Protein AF-A0A7W1SFU9-F1 (afdb_monomer)

Secondary structure (DSSP, 8-state):
---TT--HHHHHHHHHHHHHHHHHHHHHHHHHHHH--GGGHHHHHHHHHHHHHHHHHHHHHHHHHHHHH--TTSTTTIIIIIHHHHHHHH-TTHHHHS-HHHHHHHHHHHHHHHHHHHTT---SSHHHHHHHHHHHHHHHHHHHHHHHHHHHT-SS--GGGGGGGTT-

Nearest PDB structures (foldseek):
  8auw-assembly1_D  TM=2.111E-01  e=8.918E+00  Homo sapiens

pLDDT: mean 87.26, std 13.64, range [35.47, 98.5]

Mean predicted aligned error: 6.25 Å

Sequence (168 aa):
MRSSSYSPVHRVVEISAVAAVAVLSLFLLVRLCLAMQSSHLWLVGVAAVTGYVAADLISGLVHWICDTWGSPRTPVIGRSFIAPFREHHHDPESITRHDFIETNGNTAVAIGPVLVLACFIPPDAGAGVFGLAFVLFASLGVLATNQIHKWAHMDRRPRLVHCWSACG

Radius of gyration: 17.47 Å; Cα contacts (8 Å, |Δi|>4): 159; chains: 1; bounding box: 44×28×49 Å

Structure (mmCIF, N/CA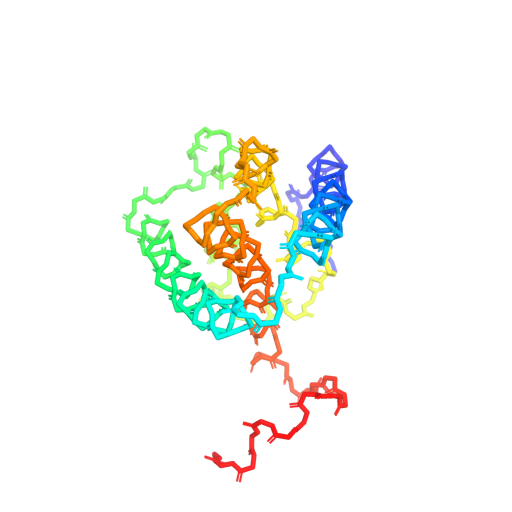/C/O backbone):
data_AF-A0A7W1SFU9-F1
#
_entry.id   AF-A0A7W1SFU9-F1
#
loop_
_atom_site.group_PDB
_atom_site.id
_atom_site.type_symbol
_atom_site.label_atom_id
_atom_site.label_alt_id
_atom_site.label_comp_id
_atom_site.label_asym_id
_atom_site.label_entity_id
_atom_site.label_seq_id
_atom_site.pdbx_PDB_ins_code
_atom_site.Cartn_x
_atom_site.Cartn_y
_atom_site.Cartn_z
_atom_site.occupancy
_atom_site.B_iso_or_equiv
_atom_site.auth_seq_id
_atom_site.auth_comp_id
_atom_site.auth_asym_id
_atom_site.auth_atom_id
_atom_site.pdbx_PDB_model_num
ATOM 1 N N . MET A 1 1 ? -17.199 11.058 16.590 1.00 37.12 1 MET A N 1
ATOM 2 C CA . MET A 1 1 ? -16.763 10.730 17.965 1.00 37.12 1 MET A CA 1
ATOM 3 C C . MET A 1 1 ? -15.487 9.919 17.840 1.00 37.12 1 MET A C 1
ATOM 5 O O . MET A 1 1 ? -15.536 8.906 17.163 1.00 37.12 1 MET A O 1
ATOM 9 N N . ARG A 1 2 ? -14.355 10.379 18.388 1.00 44.19 2 ARG A N 1
ATOM 10 C CA . ARG A 1 2 ? -13.133 9.557 18.445 1.00 44.19 2 ARG A CA 1
ATOM 11 C C . ARG A 1 2 ? -13.363 8.467 19.491 1.00 44.19 2 ARG A C 1
ATOM 13 O O . ARG A 1 2 ? -13.798 8.807 20.593 1.00 44.19 2 ARG A O 1
ATOM 20 N N . SER A 1 3 ? -13.134 7.198 19.154 1.00 48.50 3 SER A N 1
ATOM 21 C CA . SER A 1 3 ? -13.227 6.115 20.136 1.00 48.50 3 SER A CA 1
ATOM 22 C C . SER A 1 3 ? -12.228 6.385 21.269 1.00 48.50 3 SER A C 1
ATOM 24 O O . SER A 1 3 ? -11.155 6.958 21.058 1.00 48.50 3 SER A O 1
ATOM 26 N N . SER A 1 4 ? -12.578 6.019 22.501 1.00 50.38 4 SER A N 1
ATOM 27 C CA . SER A 1 4 ? -11.811 6.347 23.716 1.00 50.38 4 SER A CA 1
ATOM 28 C C . SER A 1 4 ? -10.392 5.748 23.767 1.00 50.38 4 SER A C 1
ATOM 30 O O . SER A 1 4 ? -9.663 5.991 24.725 1.00 50.38 4 SER A O 1
ATOM 32 N N . SER A 1 5 ? -9.980 4.996 22.738 1.00 54.41 5 SER A N 1
ATOM 33 C CA . SER A 1 5 ? -8.673 4.337 22.616 1.00 54.41 5 SER A CA 1
ATOM 34 C C . SER A 1 5 ? -7.711 4.996 21.613 1.00 54.41 5 SER A C 1
ATOM 36 O O . SER A 1 5 ? -6.579 4.528 21.472 1.00 54.41 5 SER A O 1
ATOM 38 N N . TYR A 1 6 ? -8.102 6.081 20.931 1.00 67.44 6 TYR A N 1
ATOM 39 C CA . TYR A 1 6 ? -7.264 6.705 19.897 1.00 67.44 6 TYR A CA 1
ATOM 40 C C . TYR A 1 6 ? -6.197 7.643 20.487 1.00 67.44 6 TYR A C 1
ATOM 42 O O . TYR A 1 6 ? -6.444 8.824 20.748 1.00 67.44 6 TYR A O 1
ATOM 50 N N . SER A 1 7 ? -4.990 7.120 20.726 1.00 81.25 7 SER A N 1
ATOM 51 C CA . SER A 1 7 ? -3.902 7.922 21.305 1.00 81.25 7 SER A CA 1
ATOM 52 C C . SER A 1 7 ? -3.331 8.943 20.300 1.00 81.25 7 SER A C 1
ATOM 54 O O . SER A 1 7 ? -3.178 8.620 19.118 1.00 81.25 7 SER A O 1
ATOM 56 N N . PRO A 1 8 ? -2.925 10.151 20.744 1.00 85.44 8 PRO A N 1
ATOM 57 C CA . PRO A 1 8 ? -2.258 11.125 19.875 1.00 85.44 8 PRO A CA 1
ATOM 58 C C . PRO A 1 8 ? -0.988 10.578 19.209 1.00 85.44 8 PRO A C 1
ATOM 60 O O . PRO A 1 8 ? -0.699 10.912 18.065 1.00 85.44 8 PRO A O 1
ATOM 63 N N . VAL A 1 9 ? -0.252 9.707 19.907 1.00 87.56 9 VAL A N 1
ATOM 64 C CA . VAL A 1 9 ? 0.971 9.074 19.390 1.00 87.56 9 VAL A CA 1
ATOM 65 C C . VAL A 1 9 ? 0.655 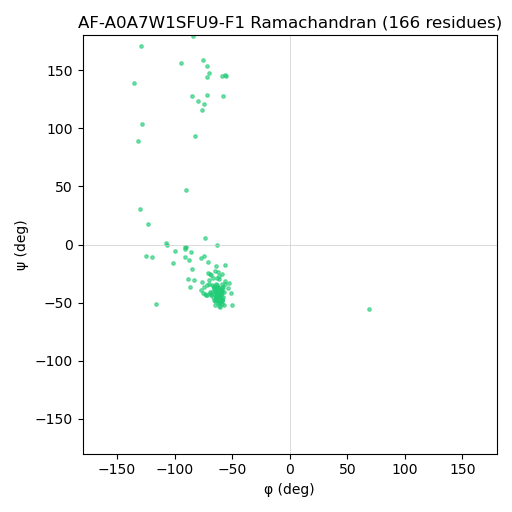8.151 18.218 1.00 87.56 9 VAL A C 1
ATOM 67 O O . VAL A 1 9 ? 1.289 8.258 17.173 1.00 87.56 9 VAL A O 1
ATOM 70 N N . HIS A 1 10 ? -0.351 7.284 18.361 1.00 87.00 10 HIS A N 1
ATOM 71 C CA . HIS A 1 10 ? -0.784 6.392 17.280 1.00 87.00 10 HIS A CA 1
ATOM 72 C C . HIS A 1 10 ? -1.226 7.194 16.053 1.00 87.00 10 HIS A C 1
ATOM 74 O O . HIS A 1 10 ? -0.774 6.907 14.948 1.00 87.00 10 HIS A O 1
ATOM 80 N N . ARG A 1 11 ? -1.946 8.304 16.257 1.00 90.56 11 ARG A N 1
ATOM 81 C CA . ARG A 1 11 ? -2.313 9.204 15.160 1.00 90.56 11 ARG A CA 1
ATOM 82 C C . ARG A 1 11 ? -1.102 9.786 14.422 1.00 90.56 11 ARG A C 1
ATOM 84 O O . ARG A 1 11 ? -1.113 9.868 13.196 1.00 90.56 11 ARG A O 1
ATOM 91 N N . VAL A 1 12 ? -0.066 10.216 15.143 1.00 94.00 12 VAL A N 1
ATOM 92 C CA . VAL A 1 12 ? 1.168 10.739 14.527 1.00 94.00 12 VAL A CA 1
ATOM 93 C C . VAL A 1 12 ? 1.890 9.650 13.730 1.00 94.00 12 VAL A C 1
ATOM 95 O O . VAL A 1 12 ? 2.378 9.929 12.633 1.00 94.00 12 VAL A O 1
ATOM 98 N N . VAL A 1 13 ? 1.925 8.416 14.243 1.00 94.00 13 VAL A N 1
ATOM 99 C CA . VAL A 1 13 ? 2.502 7.262 13.538 1.00 94.00 13 VAL A CA 1
ATOM 100 C C . VAL A 1 13 ? 1.770 7.011 12.222 1.00 94.00 13 VAL A C 1
ATOM 102 O O . VAL A 1 13 ? 2.415 6.893 11.186 1.00 94.00 13 VAL A O 1
ATOM 105 N N . GLU A 1 14 ? 0.440 7.005 12.231 1.00 94.44 14 GLU A N 1
ATOM 106 C CA . GLU A 1 14 ? -0.361 6.790 11.024 1.00 94.44 14 GLU A CA 1
ATOM 107 C C . GLU A 1 14 ? -0.181 7.895 9.986 1.00 94.44 14 GLU A C 1
ATOM 109 O O . GLU A 1 14 ? -0.003 7.601 8.806 1.00 94.44 14 GLU A O 1
ATOM 114 N N . ILE A 1 15 ? -0.183 9.166 10.409 1.00 96.44 15 ILE A N 1
ATOM 115 C CA . ILE A 1 15 ? 0.065 10.298 9.504 1.00 96.44 15 ILE A CA 1
ATOM 116 C C . ILE A 1 15 ? 1.446 10.157 8.862 1.00 96.44 15 ILE A C 1
ATOM 118 O O . ILE A 1 15 ? 1.582 10.295 7.646 1.00 96.44 15 ILE A O 1
ATOM 122 N N . SER A 1 16 ? 2.460 9.848 9.673 1.00 97.38 16 SER A N 1
ATOM 123 C CA . SER A 1 16 ? 3.836 9.676 9.201 1.00 97.38 16 SER A CA 1
ATOM 124 C C . SER A 1 16 ? 3.953 8.500 8.233 1.00 97.38 16 SER A C 1
ATOM 126 O O . SER A 1 16 ? 4.609 8.623 7.201 1.00 97.38 16 SER A O 1
ATOM 128 N N . ALA A 1 17 ? 3.281 7.383 8.521 1.00 97.19 17 ALA A N 1
ATOM 129 C CA . ALA A 1 17 ? 3.269 6.203 7.665 1.00 97.19 17 ALA A CA 1
ATOM 130 C C . ALA A 1 17 ? 2.565 6.469 6.331 1.00 97.19 17 ALA A C 1
ATOM 132 O O . ALA A 1 17 ? 3.110 6.136 5.283 1.00 97.19 17 ALA A O 1
ATOM 133 N N . VAL A 1 18 ? 1.398 7.121 6.342 1.00 97.88 18 VAL A N 1
ATOM 134 C CA . VAL A 1 18 ? 0.679 7.505 5.116 1.00 97.88 18 VAL A CA 1
ATOM 135 C C . VAL A 1 18 ? 1.529 8.443 4.259 1.00 97.88 18 VAL A C 1
ATOM 137 O O . VAL A 1 18 ? 1.650 8.226 3.054 1.00 97.88 18 VAL A O 1
ATOM 140 N N . ALA A 1 19 ? 2.158 9.452 4.867 1.00 98.12 19 ALA A N 1
ATOM 141 C CA . ALA A 1 19 ? 3.045 10.366 4.154 1.00 98.12 19 ALA A CA 1
ATOM 142 C C . ALA A 1 19 ? 4.259 9.633 3.559 1.00 98.12 19 ALA A C 1
ATOM 144 O O . ALA A 1 19 ? 4.564 9.806 2.380 1.00 98.12 19 ALA A O 1
ATOM 145 N N . ALA A 1 20 ? 4.916 8.771 4.341 1.00 98.06 20 ALA A N 1
ATOM 146 C CA . ALA A 1 20 ? 6.055 7.982 3.881 1.00 98.06 20 ALA A CA 1
ATOM 147 C C . ALA A 1 20 ? 5.672 7.047 2.727 1.00 98.06 20 ALA A C 1
ATOM 149 O O . ALA A 1 20 ? 6.365 7.010 1.716 1.00 98.06 20 ALA A O 1
ATOM 150 N N . VAL A 1 21 ? 4.545 6.341 2.834 1.00 98.25 21 VAL A N 1
ATOM 151 C CA . VAL A 1 21 ? 4.026 5.465 1.777 1.00 98.25 21 VAL A CA 1
ATOM 152 C C . VAL A 1 21 ? 3.702 6.248 0.508 1.00 98.25 21 VAL A C 1
ATOM 154 O O . VAL A 1 21 ? 4.021 5.773 -0.580 1.00 98.25 21 VAL A O 1
ATOM 157 N N . ALA A 1 22 ? 3.121 7.445 0.615 1.00 98.12 22 ALA A N 1
ATOM 158 C CA . ALA A 1 22 ? 2.851 8.291 -0.546 1.00 98.12 22 ALA A CA 1
ATOM 159 C C . ALA A 1 22 ? 4.150 8.716 -1.253 1.00 98.12 22 ALA A C 1
ATOM 161 O O . ALA A 1 22 ? 4.257 8.587 -2.473 1.00 98.12 22 ALA A O 1
ATOM 162 N N . VAL A 1 23 ? 5.159 9.154 -0.490 1.00 98.50 23 VAL A N 1
ATOM 163 C CA . VAL A 1 23 ? 6.474 9.531 -1.035 1.00 98.50 23 VAL A CA 1
ATOM 164 C C . VAL A 1 23 ? 7.182 8.329 -1.659 1.00 98.50 23 VAL A C 1
ATOM 166 O O . VAL A 1 23 ? 7.670 8.430 -2.782 1.00 98.50 23 VAL A O 1
ATOM 169 N N . LEU A 1 24 ? 7.210 7.185 -0.972 1.00 98.50 24 LEU A N 1
ATOM 170 C CA . LEU A 1 24 ? 7.824 5.958 -1.480 1.00 98.50 24 LEU A CA 1
ATOM 171 C C . LEU A 1 24 ? 7.122 5.477 -2.750 1.00 98.50 24 LEU A C 1
ATOM 173 O O . LEU A 1 24 ? 7.789 5.197 -3.738 1.00 98.50 24 LEU A O 1
ATOM 177 N N . SER A 1 25 ? 5.789 5.447 -2.770 1.00 98.31 25 SER A N 1
ATOM 178 C CA . SER A 1 25 ? 5.024 5.036 -3.954 1.00 98.31 25 SER A CA 1
ATOM 179 C C . SER A 1 25 ? 5.312 5.943 -5.149 1.00 98.31 25 SER A C 1
ATOM 181 O O . SER A 1 25 ? 5.529 5.446 -6.252 1.00 98.31 25 SER A O 1
ATOM 183 N N . LEU A 1 26 ? 5.386 7.263 -4.935 1.00 98.50 26 LEU A N 1
ATOM 184 C CA . LEU A 1 26 ? 5.761 8.212 -5.982 1.00 98.50 26 LEU A CA 1
ATOM 185 C C . LEU A 1 26 ? 7.198 7.983 -6.464 1.00 98.50 26 LEU A C 1
ATOM 187 O O . LEU A 1 26 ? 7.448 7.960 -7.666 1.00 98.50 26 LEU A O 1
ATOM 191 N N . PHE A 1 27 ? 8.140 7.778 -5.545 1.00 98.38 27 PHE A N 1
ATOM 192 C CA . PHE A 1 27 ? 9.531 7.488 -5.882 1.00 98.38 27 PHE A CA 1
ATOM 193 C C . PHE A 1 27 ? 9.666 6.207 -6.718 1.00 98.38 27 PHE A C 1
ATOM 195 O O . PHE A 1 27 ? 10.331 6.216 -7.756 1.00 98.38 27 PHE A O 1
ATOM 202 N N . LEU A 1 28 ? 9.006 5.118 -6.315 1.00 98.19 28 LEU A N 1
ATOM 203 C CA . LEU A 1 28 ? 9.016 3.858 -7.061 1.00 98.19 28 LEU A CA 1
ATOM 204 C C . LEU A 1 28 ? 8.315 3.993 -8.415 1.00 98.19 28 LEU A C 1
ATOM 206 O O . LEU A 1 28 ? 8.807 3.440 -9.394 1.00 98.19 28 LEU A O 1
ATOM 210 N N . LEU A 1 29 ? 7.227 4.766 -8.499 1.00 97.75 29 LEU A N 1
ATOM 211 C CA . LEU A 1 29 ? 6.559 5.068 -9.765 1.00 97.75 29 LEU A CA 1
ATOM 212 C C . LEU A 1 29 ? 7.490 5.821 -10.7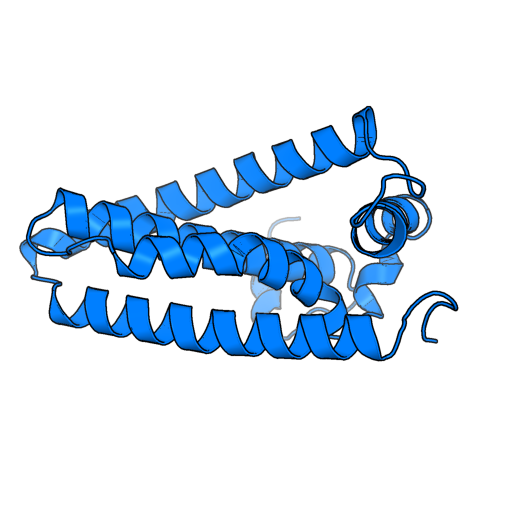20 1.00 97.75 29 LEU A C 1
ATOM 214 O O . LEU A 1 29 ? 7.607 5.440 -11.880 1.00 97.75 29 LEU A O 1
ATOM 218 N N . VAL A 1 30 ? 8.193 6.851 -10.240 1.00 97.81 30 VAL A N 1
ATOM 219 C CA . VAL A 1 30 ? 9.179 7.583 -11.049 1.00 97.81 30 VAL A CA 1
ATOM 220 C C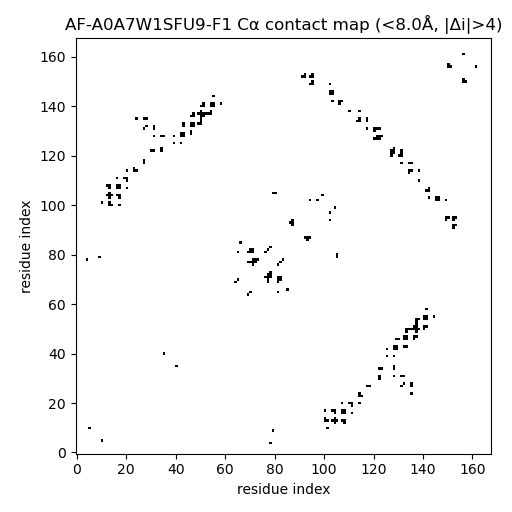 . VAL A 1 30 ? 10.283 6.639 -11.524 1.00 97.81 30 VAL A C 1
ATOM 222 O O . VAL A 1 30 ? 10.596 6.626 -12.712 1.00 97.81 30 VAL A O 1
ATOM 225 N N . ARG A 1 31 ? 10.835 5.798 -10.640 1.00 96.50 31 ARG A N 1
ATOM 226 C CA . ARG A 1 31 ? 11.844 4.797 -11.025 1.00 96.50 31 ARG A CA 1
ATOM 227 C C . ARG A 1 31 ? 11.328 3.816 -12.071 1.00 96.50 31 ARG A C 1
ATOM 229 O O . ARG A 1 31 ? 12.051 3.517 -13.016 1.00 96.50 31 ARG A O 1
ATOM 236 N N . LEU A 1 32 ? 10.094 3.341 -11.914 1.00 96.31 32 LEU A N 1
ATOM 237 C CA . LEU A 1 32 ? 9.449 2.451 -12.868 1.00 96.31 32 LEU A CA 1
ATOM 238 C C . LEU A 1 32 ? 9.304 3.137 -14.230 1.00 96.31 32 LEU A C 1
ATOM 240 O O . LEU A 1 32 ? 9.732 2.572 -15.228 1.00 96.31 32 LEU A O 1
ATOM 244 N N . CYS A 1 33 ? 8.787 4.368 -14.270 1.00 95.12 33 CYS A N 1
ATOM 245 C CA . CYS A 1 33 ? 8.632 5.145 -15.502 1.00 95.12 33 CYS A CA 1
ATOM 246 C C . CYS A 1 33 ? 9.968 5.408 -16.208 1.00 95.12 33 CYS A C 1
ATOM 248 O O . CYS A 1 33 ? 10.033 5.311 -17.429 1.00 95.12 33 CYS A O 1
ATOM 250 N N . LEU A 1 34 ? 11.032 5.713 -15.458 1.00 94.31 34 LEU A N 1
ATOM 251 C CA . LEU A 1 34 ? 12.367 5.952 -16.020 1.00 94.31 34 LEU A CA 1
ATOM 252 C C . LEU A 1 34 ? 13.019 4.677 -16.575 1.00 94.31 34 LEU A C 1
ATOM 254 O O . LEU A 1 34 ? 13.798 4.752 -17.520 1.00 94.31 34 LEU A O 1
ATOM 258 N N . ALA A 1 35 ? 12.710 3.515 -16.000 1.00 90.69 35 ALA A N 1
ATOM 259 C CA . ALA A 1 35 ? 13.212 2.221 -16.458 1.00 90.69 35 ALA A CA 1
ATOM 260 C C . ALA A 1 35 ? 12.337 1.570 -17.548 1.00 90.69 35 ALA A C 1
ATOM 262 O O . ALA A 1 35 ? 12.732 0.584 -18.179 1.00 90.69 35 ALA A O 1
ATOM 263 N N . MET A 1 36 ? 11.123 2.082 -17.757 1.00 86.38 36 MET A N 1
ATOM 264 C CA . MET A 1 36 ? 10.135 1.473 -18.635 1.00 86.38 36 MET A CA 1
ATOM 265 C C . MET A 1 36 ? 10.471 1.725 -20.104 1.00 86.38 36 MET A C 1
ATOM 267 O O . MET A 1 36 ? 10.413 2.843 -20.606 1.00 86.38 36 MET A O 1
ATOM 271 N N . GLN A 1 37 ? 10.756 0.640 -20.815 1.00 88.25 37 GLN A N 1
ATOM 272 C CA . GLN A 1 37 ? 10.828 0.612 -22.271 1.00 88.25 37 GLN A CA 1
ATOM 273 C C . GLN A 1 37 ? 9.474 0.162 -22.831 1.00 88.25 37 GLN A C 1
ATOM 275 O O . GLN A 1 37 ? 8.728 -0.552 -22.157 1.00 88.25 37 GLN A O 1
ATOM 280 N N . SER A 1 38 ? 9.159 0.511 -24.082 1.00 84.56 38 SER A N 1
ATOM 281 C CA . SER A 1 38 ? 7.892 0.111 -24.721 1.00 84.56 38 SER A CA 1
ATOM 282 C C . SER A 1 38 ? 7.677 -1.410 -24.722 1.00 84.56 38 SER A C 1
ATOM 284 O O . SER A 1 38 ? 6.548 -1.878 -24.590 1.00 84.56 38 SER A O 1
ATOM 286 N N . SER A 1 39 ? 8.761 -2.189 -24.793 1.00 86.25 39 SER A N 1
ATOM 287 C CA . SER A 1 39 ? 8.762 -3.656 -24.699 1.00 86.25 39 SER A CA 1
ATOM 288 C C . SER A 1 39 ? 8.298 -4.199 -23.341 1.00 86.25 39 SER A C 1
ATOM 290 O O . SER A 1 39 ? 7.922 -5.366 -23.257 1.00 86.25 39 SER A O 1
ATOM 292 N N . HIS A 1 40 ? 8.298 -3.382 -22.283 1.00 90.38 40 HIS A N 1
ATOM 293 C CA . HIS A 1 40 ? 7.925 -3.775 -20.922 1.00 90.38 40 HIS A CA 1
ATOM 294 C C . HIS A 1 40 ? 6.493 -3.375 -20.534 1.00 90.38 40 HIS A C 1
ATOM 296 O O . HIS A 1 40 ? 6.032 -3.762 -19.463 1.00 90.38 40 HIS A O 1
ATOM 302 N N . LEU A 1 41 ? 5.758 -2.637 -21.374 1.00 92.62 41 LEU A N 1
ATOM 303 C CA . LEU A 1 41 ? 4.409 -2.152 -21.033 1.00 92.62 41 LEU A CA 1
ATOM 304 C C . LEU A 1 41 ? 3.445 -3.284 -20.657 1.00 92.62 41 LEU A C 1
ATOM 306 O O . LEU A 1 41 ? 2.694 -3.173 -19.689 1.00 92.62 41 LEU A O 1
ATOM 310 N N . TRP A 1 42 ? 3.498 -4.397 -21.388 1.00 95.00 42 TRP A N 1
ATOM 311 C CA . TRP A 1 42 ? 2.669 -5.562 -21.090 1.00 95.00 42 TRP A CA 1
ATOM 312 C C . TRP A 1 42 ? 3.044 -6.203 -19.743 1.00 95.00 42 TRP A C 1
ATOM 314 O O . TRP A 1 42 ? 2.148 -6.613 -19.011 1.00 95.00 42 TRP A O 1
ATOM 324 N N . LEU A 1 43 ? 4.334 -6.225 -19.371 1.00 95.50 43 LEU A N 1
ATOM 325 C CA . LEU A 1 43 ? 4.788 -6.719 -18.063 1.00 95.50 43 LEU A CA 1
ATOM 326 C C . LEU A 1 43 ? 4.232 -5.862 -16.932 1.00 95.50 43 LEU A C 1
ATOM 328 O O . LEU A 1 43 ? 3.768 -6.408 -15.938 1.00 95.50 43 LEU A O 1
ATOM 332 N N . VAL A 1 44 ? 4.246 -4.537 -17.090 1.00 96.12 44 VAL A N 1
ATOM 333 C CA . VAL A 1 44 ? 3.675 -3.606 -16.107 1.00 96.12 44 VAL A CA 1
ATOM 334 C C . VAL A 1 44 ? 2.166 -3.824 -15.973 1.00 96.12 44 VAL A C 1
ATOM 336 O O . VAL A 1 44 ? 1.657 -3.861 -14.856 1.00 96.12 44 VAL A O 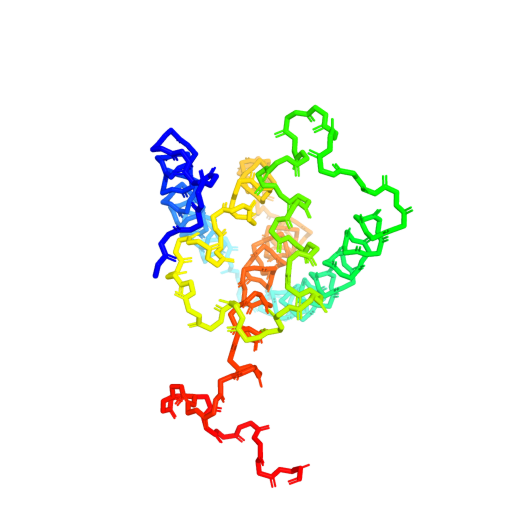1
ATOM 339 N N . GLY A 1 45 ? 1.457 -4.039 -17.086 1.00 96.69 45 GLY A N 1
ATOM 340 C CA . GLY A 1 45 ? 0.030 -4.372 -17.071 1.00 96.69 45 GLY A CA 1
ATOM 341 C C . GLY A 1 45 ? -0.269 -5.685 -16.337 1.00 96.69 45 GLY A C 1
ATOM 342 O O . GLY A 1 45 ? -1.138 -5.722 -15.467 1.00 96.69 45 GLY A O 1
ATOM 343 N N . VAL A 1 46 ? 0.488 -6.749 -16.625 1.00 97.88 46 VAL A N 1
ATOM 344 C CA . VAL A 1 46 ? 0.361 -8.039 -15.922 1.00 97.88 46 VAL A CA 1
ATOM 345 C C . VAL A 1 46 ? 0.707 -7.888 -14.440 1.00 97.88 46 VAL A C 1
ATOM 347 O O . VAL A 1 46 ? -0.023 -8.404 -13.595 1.00 97.88 46 VAL A O 1
ATOM 350 N N . ALA A 1 47 ? 1.770 -7.156 -14.106 1.00 97.81 47 ALA A N 1
ATOM 351 C CA . ALA A 1 47 ? 2.168 -6.866 -12.730 1.00 97.81 47 ALA A CA 1
ATOM 352 C C . ALA A 1 47 ? 1.091 -6.083 -11.965 1.00 97.81 47 ALA A C 1
ATOM 354 O O . ALA A 1 47 ? 0.855 -6.366 -10.796 1.00 97.81 47 ALA A O 1
ATOM 355 N N . ALA A 1 48 ? 0.402 -5.143 -12.617 1.00 97.38 48 ALA A N 1
ATOM 356 C CA . ALA A 1 48 ? -0.691 -4.395 -12.006 1.00 97.38 48 ALA A CA 1
ATOM 357 C C . ALA A 1 48 ? -1.884 -5.297 -11.662 1.00 97.38 48 ALA A C 1
ATOM 359 O O . ALA A 1 48 ? -2.375 -5.268 -10.534 1.00 97.38 48 ALA A O 1
ATOM 360 N N . VAL A 1 49 ? -2.318 -6.136 -12.610 1.00 97.62 49 VAL A N 1
ATOM 361 C CA . VAL A 1 49 ? -3.437 -7.070 -12.402 1.00 97.62 49 VAL A CA 1
ATOM 362 C C . VAL A 1 49 ? -3.086 -8.113 -11.344 1.00 97.62 49 VAL A C 1
ATOM 364 O O . VAL A 1 49 ? -3.824 -8.293 -10.380 1.00 97.62 49 VAL A O 1
ATOM 367 N N . THR A 1 50 ? -1.943 -8.782 -11.494 1.00 97.88 50 THR A N 1
ATOM 368 C CA . THR A 1 50 ? -1.501 -9.809 -10.539 1.00 97.88 50 THR A CA 1
ATOM 369 C C . THR A 1 50 ? -1.191 -9.222 -9.167 1.00 97.88 50 THR A C 1
ATOM 371 O O . THR A 1 50 ? -1.510 -9.852 -8.165 1.00 97.88 50 THR A O 1
ATOM 374 N N . GLY A 1 51 ? -0.642 -8.008 -9.102 1.00 97.50 51 GLY A N 1
ATOM 375 C CA . GLY A 1 51 ? -0.417 -7.280 -7.857 1.00 97.50 51 GLY A CA 1
ATOM 376 C C . GLY A 1 51 ? -1.724 -6.959 -7.139 1.00 97.50 51 GLY A C 1
ATOM 377 O O . GLY A 1 51 ? -1.822 -7.185 -5.937 1.00 97.50 51 GLY A O 1
ATOM 378 N N . TYR A 1 52 ? -2.756 -6.516 -7.862 1.00 94.31 52 TYR A N 1
ATOM 379 C CA . TYR A 1 52 ? -4.083 -6.292 -7.283 1.00 94.31 52 TYR A CA 1
ATOM 380 C C . TYR A 1 52 ? -4.731 -7.591 -6.780 1.00 94.31 52 TYR A C 1
ATOM 382 O O . TYR A 1 52 ? -5.236 -7.628 -5.661 1.00 94.31 52 TYR A O 1
ATOM 390 N N . VAL A 1 53 ? -4.667 -8.678 -7.557 1.00 95.69 53 VAL A N 1
ATOM 391 C CA . VAL A 1 53 ? -5.166 -9.996 -7.119 1.00 95.69 53 VAL A CA 1
ATOM 392 C C . VAL A 1 53 ? -4.414 -10.481 -5.876 1.00 95.69 53 VAL A C 1
ATOM 394 O O . VAL A 1 53 ? -5.026 -10.973 -4.933 1.00 95.69 53 VAL A O 1
ATOM 397 N N . ALA A 1 54 ? -3.091 -10.312 -5.838 1.00 95.31 54 ALA A N 1
ATOM 398 C CA . ALA A 1 54 ? -2.292 -10.643 -4.665 1.00 95.31 54 ALA A CA 1
ATOM 399 C C . ALA A 1 54 ? -2.665 -9.775 -3.456 1.00 95.31 54 ALA A C 1
ATOM 401 O O . ALA A 1 54 ? -2.734 -10.296 -2.347 1.00 95.31 54 ALA A O 1
ATOM 402 N N . ALA A 1 55 ? -2.932 -8.481 -3.656 1.00 94.06 55 ALA A N 1
ATOM 403 C CA . ALA A 1 55 ? -3.393 -7.586 -2.601 1.00 94.06 55 ALA A CA 1
ATOM 404 C C . ALA A 1 55 ? -4.703 -8.078 -1.978 1.00 94.06 55 ALA A C 1
ATOM 406 O O . ALA A 1 55 ? -4.778 -8.183 -0.759 1.00 94.06 55 ALA A O 1
ATOM 407 N N . ASP A 1 56 ? -5.691 -8.440 -2.798 1.00 90.88 56 ASP A N 1
ATOM 408 C CA . ASP A 1 56 ? -6.972 -8.978 -2.331 1.00 90.88 56 ASP A CA 1
ATOM 409 C C . ASP A 1 56 ? -6.790 -10.279 -1.530 1.00 90.88 56 ASP A C 1
ATOM 411 O O . ASP A 1 56 ? -7.233 -10.381 -0.384 1.00 90.88 56 ASP A O 1
ATOM 415 N N . LEU A 1 57 ? -6.027 -11.234 -2.075 1.00 93.19 57 LEU A N 1
ATOM 416 C CA . LEU A 1 57 ? -5.736 -12.507 -1.409 1.00 93.19 57 LEU A CA 1
ATOM 417 C C . LEU A 1 57 ? -4.983 -12.322 -0.083 1.00 93.19 57 LEU A C 1
ATOM 419 O O . LEU A 1 57 ? -5.330 -12.950 0.917 1.00 93.19 57 LEU A O 1
ATOM 423 N N . ILE A 1 58 ? -3.953 -11.471 -0.057 1.00 91.06 58 ILE A N 1
ATOM 424 C CA . ILE A 1 58 ? -3.152 -11.207 1.146 1.00 91.06 58 ILE A CA 1
ATOM 425 C C . ILE A 1 58 ? -3.993 -10.469 2.189 1.00 91.06 58 ILE A C 1
ATOM 427 O O . ILE A 1 58 ? -3.950 -10.841 3.360 1.00 91.06 58 ILE A O 1
ATOM 431 N N . SER A 1 59 ? -4.781 -9.467 1.790 1.00 88.50 59 SER A N 1
ATOM 432 C CA . SER A 1 59 ? -5.709 -8.775 2.689 1.00 88.50 59 SER A CA 1
ATOM 433 C C . SER A 1 59 ? -6.714 -9.750 3.301 1.00 88.50 59 SER A C 1
ATOM 435 O O . SER A 1 59 ? -6.872 -9.762 4.520 1.00 88.50 59 SER A O 1
ATOM 437 N N . GLY A 1 60 ? -7.324 -10.624 2.494 1.00 89.38 60 GLY A N 1
ATOM 438 C CA . GLY A 1 60 ? -8.237 -11.663 2.974 1.00 89.38 60 GLY A CA 1
ATOM 439 C C . GLY A 1 60 ? -7.568 -12.655 3.930 1.00 89.38 60 GLY A C 1
ATOM 440 O O . GLY A 1 60 ? -8.135 -12.992 4.969 1.00 89.38 60 GLY A O 1
ATOM 441 N N . LEU A 1 61 ? -6.334 -13.075 3.636 1.00 91.12 61 LEU A N 1
ATOM 442 C CA . LEU A 1 61 ? -5.556 -13.949 4.515 1.00 91.12 61 LEU A CA 1
ATOM 443 C C . LEU A 1 61 ? -5.242 -13.274 5.858 1.00 91.12 61 LEU A C 1
ATOM 445 O O . LEU A 1 61 ? -5.410 -13.891 6.908 1.00 91.12 61 LEU A O 1
ATOM 449 N N . VAL A 1 62 ? -4.803 -12.012 5.837 1.00 87.88 62 VAL A N 1
ATOM 450 C CA . VAL A 1 62 ? -4.520 -11.234 7.053 1.00 87.88 62 VAL A CA 1
ATOM 451 C C . VAL A 1 62 ? -5.791 -11.048 7.877 1.00 87.88 62 VAL A C 1
ATOM 453 O O . VAL A 1 62 ? -5.753 -11.263 9.087 1.00 87.88 62 VAL A O 1
ATOM 456 N N . HIS A 1 63 ? -6.917 -10.722 7.239 1.00 86.94 63 HIS A N 1
ATOM 457 C CA . HIS A 1 63 ? -8.219 -10.633 7.901 1.00 86.94 63 HIS A CA 1
ATOM 458 C C . HIS A 1 63 ? -8.583 -11.950 8.589 1.00 86.94 63 HIS A C 1
ATOM 460 O O . HIS A 1 63 ? -8.827 -11.969 9.795 1.00 86.94 63 HIS A O 1
ATOM 466 N N . TRP A 1 64 ? -8.512 -13.068 7.862 1.00 89.88 64 TRP A N 1
ATOM 467 C CA . TRP A 1 64 ? -8.799 -14.387 8.418 1.00 89.88 64 TRP A CA 1
ATOM 468 C C . TRP A 1 64 ? -7.883 -14.747 9.597 1.00 89.88 64 TRP A C 1
ATOM 470 O O . TRP A 1 64 ? -8.355 -15.272 10.610 1.00 89.88 64 TRP A O 1
ATOM 480 N N . ILE A 1 65 ? -6.584 -14.431 9.510 1.00 89.44 65 ILE A N 1
ATOM 481 C CA . ILE A 1 65 ? -5.629 -14.631 10.609 1.00 89.44 65 ILE A CA 1
ATOM 482 C C . ILE A 1 65 ? -6.036 -13.804 11.835 1.00 89.44 65 ILE A C 1
ATOM 484 O O . ILE A 1 65 ? -6.050 -14.319 12.958 1.00 89.44 65 ILE A O 1
ATOM 488 N N . CYS A 1 66 ? -6.362 -12.525 11.636 1.00 86.75 66 CYS A N 1
ATOM 489 C CA . CYS A 1 66 ? -6.778 -11.624 12.705 1.00 86.75 66 CYS A CA 1
ATOM 490 C C . CYS A 1 66 ? -8.085 -12.076 13.372 1.00 86.75 66 CYS A C 1
ATOM 492 O O . CYS A 1 66 ? -8.193 -11.979 14.596 1.00 86.75 66 CYS A O 1
ATOM 494 N N . ASP A 1 67 ? -9.032 -12.627 12.619 1.00 85.69 67 ASP A N 1
ATOM 495 C CA . ASP A 1 67 ? -10.290 -13.135 13.171 1.00 85.69 67 ASP A CA 1
ATOM 496 C C . ASP A 1 67 ? -10.123 -14.443 13.931 1.00 85.69 67 ASP A C 1
ATOM 498 O O . ASP A 1 67 ? -10.671 -14.604 15.028 1.00 85.69 67 ASP A O 1
ATOM 502 N N . THR A 1 68 ? -9.334 -15.359 13.369 1.00 88.69 68 THR A N 1
ATOM 503 C CA . THR A 1 68 ? -9.161 -16.712 13.906 1.00 88.69 68 THR A CA 1
ATOM 504 C C . THR A 1 68 ? -8.264 -16.714 15.140 1.00 88.69 68 THR A C 1
ATOM 506 O O . THR A 1 68 ? -8.562 -17.388 16.127 1.00 88.69 68 THR A O 1
ATOM 509 N N . TRP A 1 69 ? -7.172 -15.943 15.115 1.00 87.06 69 TRP A N 1
ATOM 510 C CA . TRP A 1 69 ? -6.139 -15.983 16.156 1.00 87.06 69 TRP A CA 1
ATOM 511 C C . TRP A 1 69 ? -5.840 -14.632 16.810 1.00 87.06 69 TRP A C 1
ATOM 513 O O . TRP A 1 69 ? -5.136 -14.581 17.821 1.00 87.06 69 TRP A O 1
ATOM 523 N N . GLY A 1 70 ? -6.354 -13.524 16.275 1.00 86.00 70 GLY A N 1
ATOM 524 C CA . GLY A 1 70 ? -6.111 -12.201 16.836 1.00 86.00 70 GLY A CA 1
ATOM 525 C C . GLY A 1 70 ? -6.812 -11.984 18.178 1.00 86.00 70 GLY A C 1
ATOM 526 O O . GLY A 1 70 ? -7.911 -12.473 18.452 1.00 86.00 70 GLY A O 1
ATOM 527 N N . SER A 1 71 ? -6.180 -11.185 19.036 1.00 86.81 71 SER A N 1
ATOM 528 C CA . SER A 1 71 ? -6.742 -10.738 20.307 1.00 86.81 71 SER A CA 1
ATOM 529 C C . SER A 1 71 ? -6.497 -9.240 20.505 1.00 86.81 71 SER A C 1
ATOM 531 O O . SER A 1 71 ? -5.378 -8.775 20.286 1.00 86.81 71 SER A O 1
ATOM 533 N N . PRO A 1 72 ? -7.472 -8.466 21.020 1.00 83.81 72 PRO A N 1
ATOM 534 C CA . PRO A 1 72 ? -7.236 -7.085 21.456 1.00 83.81 72 PRO A CA 1
ATOM 535 C C . PRO A 1 72 ? -6.125 -6.947 22.513 1.00 83.81 72 PRO A C 1
ATOM 537 O O . PRO A 1 72 ? -5.601 -5.857 22.736 1.00 83.81 72 PRO A O 1
ATOM 540 N N . ARG A 1 73 ? -5.760 -8.055 23.176 1.00 85.69 73 ARG A N 1
ATOM 541 C CA . ARG A 1 73 ? -4.671 -8.131 24.160 1.00 85.69 73 ARG A CA 1
ATOM 542 C C . ARG A 1 73 ? -3.316 -8.509 23.556 1.00 85.69 73 ARG A C 1
ATOM 544 O O . ARG A 1 73 ? -2.339 -8.533 24.297 1.00 85.69 73 ARG A O 1
ATOM 551 N N . THR A 1 74 ? -3.237 -8.804 22.255 1.00 85.06 74 THR A N 1
ATOM 552 C CA . THR A 1 74 ? -1.962 -9.100 21.590 1.00 85.06 74 THR A CA 1
ATOM 553 C C . THR A 1 74 ? -1.009 -7.910 21.762 1.00 85.06 74 THR A C 1
ATOM 555 O O . THR A 1 74 ? -1.407 -6.777 21.465 1.00 85.06 74 THR A O 1
ATOM 558 N N . PRO A 1 75 ? 0.231 -8.119 22.244 1.00 81.06 75 PRO A N 1
ATOM 559 C CA . PRO A 1 75 ? 1.195 -7.036 22.398 1.00 81.06 75 PRO A CA 1
ATOM 560 C C . PRO A 1 75 ? 1.410 -6.290 21.080 1.00 81.06 75 PRO A C 1
ATOM 562 O O . PRO A 1 75 ? 1.395 -6.898 20.012 1.00 81.06 75 PRO A O 1
ATOM 565 N N . VAL A 1 76 ? 1.634 -4.977 21.164 1.00 77.56 76 VAL A N 1
ATOM 566 C CA . VAL A 1 76 ? 1.910 -4.072 20.030 1.00 77.56 76 VAL A CA 1
ATOM 567 C C . VAL A 1 76 ? 0.713 -3.843 19.093 1.00 77.56 76 VAL A C 1
ATOM 569 O O . VAL A 1 76 ? 0.304 -2.701 18.914 1.00 77.56 76 VAL A O 1
ATOM 572 N N . ILE A 1 77 ? 0.114 -4.895 18.533 1.00 81.44 77 ILE A N 1
ATOM 573 C CA . ILE A 1 77 ? -0.907 -4.793 17.473 1.00 81.44 77 ILE A CA 1
ATOM 574 C C . ILE A 1 77 ? -2.351 -4.967 17.966 1.00 81.44 77 ILE A C 1
ATOM 576 O O . ILE A 1 77 ? -3.290 -4.602 17.264 1.00 81.44 77 ILE A O 1
ATOM 580 N N . GLY A 1 78 ? -2.563 -5.502 19.172 1.00 81.81 78 GLY A N 1
ATOM 581 C CA . GLY A 1 78 ? -3.895 -5.868 19.661 1.00 81.81 78 GLY A CA 1
ATOM 582 C C . GLY A 1 78 ? -4.849 -4.679 19.764 1.00 81.81 78 GLY A C 1
ATOM 583 O O . GLY A 1 78 ? -5.930 -4.701 19.183 1.00 81.81 78 GLY A O 1
ATOM 584 N N . ARG A 1 79 ? -4.437 -3.611 20.457 1.00 81.69 79 ARG A N 1
ATOM 585 C CA . ARG A 1 79 ? -5.277 -2.412 20.634 1.00 81.69 79 ARG A CA 1
ATOM 586 C C . ARG A 1 79 ? -5.376 -1.552 19.379 1.00 81.69 79 ARG A C 1
ATOM 588 O O . ARG A 1 79 ? -6.426 -0.975 19.141 1.00 81.69 79 ARG A O 1
ATOM 595 N N . SER A 1 80 ? -4.294 -1.448 18.613 1.00 77.38 80 SER A N 1
ATOM 596 C CA . SER A 1 80 ? -4.215 -0.515 17.486 1.00 77.38 80 SER A CA 1
ATOM 597 C C . SER A 1 80 ? -4.723 -1.100 16.174 1.00 77.38 80 SER A C 1
ATOM 599 O O . SER A 1 80 ? -5.219 -0.337 15.361 1.00 77.38 80 SER A O 1
ATOM 601 N N . PHE A 1 81 ? -4.620 -2.418 15.964 1.00 78.88 81 PHE A N 1
ATOM 602 C CA . PHE A 1 81 ? -4.973 -3.081 14.702 1.00 78.88 81 PHE A CA 1
ATOM 603 C C . PHE A 1 81 ? -6.150 -4.051 14.867 1.00 78.88 81 PHE A C 1
ATOM 605 O O . PHE A 1 81 ? -7.141 -3.948 14.153 1.00 78.88 81 PHE A O 1
ATOM 612 N N . ILE A 1 82 ? -6.083 -4.962 15.847 1.00 83.69 82 ILE A N 1
ATOM 613 C CA . ILE A 1 82 ? -7.083 -6.038 15.997 1.00 83.69 82 ILE A CA 1
ATOM 614 C C . ILE A 1 82 ? -8.391 -5.532 16.620 1.00 83.69 82 ILE A C 1
ATOM 616 O O . ILE A 1 82 ? -9.470 -5.960 16.217 1.00 83.69 82 ILE A O 1
ATOM 620 N N . ALA A 1 83 ? -8.324 -4.637 17.610 1.00 82.00 83 ALA A N 1
ATOM 621 C CA . ALA A 1 83 ? -9.526 -4.123 18.266 1.00 82.00 83 ALA A CA 1
ATOM 622 C C . ALA A 1 83 ? -10.436 -3.326 17.306 1.00 82.00 83 ALA A C 1
ATOM 624 O O . ALA A 1 83 ? -11.616 -3.669 17.245 1.00 82.00 83 ALA A O 1
ATOM 625 N N . PRO A 1 84 ? -9.927 -2.370 16.495 1.00 75.81 84 PRO A N 1
ATOM 626 C CA . PRO A 1 84 ? -10.748 -1.678 15.497 1.00 75.81 84 PRO A CA 1
ATOM 627 C C . PRO A 1 84 ? -11.302 -2.621 14.424 1.00 75.81 84 PRO A C 1
ATOM 629 O O . PRO A 1 84 ? -12.442 -2.467 13.995 1.00 75.81 84 PRO A O 1
ATOM 632 N N . PHE A 1 85 ? -10.520 -3.633 14.023 1.00 77.69 85 PHE A N 1
ATOM 633 C CA . PHE A 1 85 ? -10.963 -4.644 13.061 1.00 77.69 85 PHE A CA 1
ATOM 634 C C . PHE A 1 85 ? -12.189 -5.418 13.573 1.00 77.69 85 PHE A C 1
ATOM 636 O O . PHE A 1 85 ? -13.175 -5.577 12.862 1.00 77.69 85 PHE A O 1
ATOM 643 N N . ARG A 1 86 ? -12.179 -5.821 14.849 1.00 80.44 86 ARG A N 1
ATOM 644 C CA . ARG A 1 86 ? -13.317 -6.509 15.479 1.00 80.44 86 ARG A CA 1
ATOM 645 C C . ARG A 1 86 ? -14.513 -5.612 15.755 1.00 80.44 86 ARG A C 1
ATOM 647 O O . ARG A 1 86 ? -15.645 -6.074 15.653 1.00 80.44 86 ARG A O 1
ATOM 654 N N . GLU A 1 87 ? -14.279 -4.351 16.103 1.00 80.00 87 GLU A N 1
ATOM 655 C CA . GLU A 1 87 ? -15.352 -3.372 16.296 1.00 80.00 87 GLU A CA 1
ATOM 656 C C . GLU A 1 87 ? -16.200 -3.226 15.025 1.00 80.00 87 GLU A C 1
ATOM 658 O O . GLU A 1 87 ? -17.425 -3.181 15.109 1.00 80.00 87 GLU A O 1
ATOM 663 N N . HIS A 1 88 ? -15.572 -3.292 13.849 1.00 81.06 88 HIS A N 1
ATOM 664 C CA . HIS A 1 88 ? -16.273 -3.252 12.569 1.00 81.06 88 HIS A CA 1
ATOM 665 C C . HIS A 1 88 ? -17.231 -4.440 12.337 1.00 81.06 88 HIS A C 1
ATOM 667 O O . HIS A 1 88 ? -18.258 -4.270 11.688 1.00 81.06 88 HIS A O 1
ATOM 673 N N . HIS A 1 89 ? -16.976 -5.625 12.904 1.00 83.56 89 HIS A N 1
ATOM 674 C CA . HIS A 1 89 ? -17.937 -6.738 12.826 1.00 83.56 89 HIS A CA 1
ATOM 675 C C . HIS A 1 89 ? -19.187 -6.516 13.688 1.00 83.56 89 HIS A C 1
ATOM 677 O O . HIS A 1 89 ? -20.236 -7.095 13.406 1.00 83.56 89 HIS A O 1
ATOM 683 N N . HIS A 1 90 ? -19.087 -5.692 14.733 1.00 85.81 90 HIS A N 1
ATOM 684 C CA . HIS A 1 90 ? -20.228 -5.297 15.558 1.00 85.81 90 HIS A CA 1
ATOM 685 C C . HIS A 1 90 ? -20.966 -4.085 14.980 1.00 85.81 90 HIS A C 1
ATOM 687 O O . HIS A 1 90 ? -22.192 -4.030 15.050 1.00 85.81 90 HIS A O 1
ATOM 693 N N . ASP A 1 91 ? -20.230 -3.139 14.398 1.00 86.31 91 ASP A N 1
ATOM 694 C CA . ASP A 1 91 ? -20.755 -1.942 13.742 1.00 86.31 91 ASP A CA 1
ATOM 695 C C . ASP A 1 91 ? -20.096 -1.767 12.363 1.00 86.31 91 ASP A C 1
ATOM 697 O O . ASP A 1 91 ? -19.066 -1.089 12.243 1.00 86.31 91 ASP A O 1
ATOM 701 N N . PRO A 1 92 ? -20.674 -2.363 11.302 1.00 84.50 92 PRO A N 1
ATOM 702 C CA . PRO A 1 92 ? -20.113 -2.287 9.954 1.00 84.50 92 PRO A CA 1
ATOM 703 C C . PRO A 1 92 ? -20.026 -0.855 9.417 1.00 84.50 92 PRO A C 1
ATOM 705 O O . PRO A 1 92 ? -19.119 -0.509 8.664 1.00 84.50 92 PRO A O 1
ATOM 708 N N . GLU A 1 93 ? -20.921 0.031 9.846 1.00 87.38 93 GLU A N 1
ATOM 709 C CA . GLU A 1 93 ? -20.935 1.421 9.397 1.00 87.38 93 GLU A CA 1
ATOM 710 C C . GLU A 1 93 ? -19.845 2.271 10.062 1.00 87.38 93 GLU A C 1
ATOM 712 O O . GLU A 1 93 ? -19.566 3.377 9.595 1.00 87.38 93 GLU A O 1
ATOM 717 N N . SER A 1 94 ? -19.176 1.774 11.109 1.00 86.19 94 SER A N 1
ATOM 718 C CA . SER A 1 94 ? -18.082 2.480 11.797 1.00 86.19 94 SER A CA 1
ATOM 719 C C . SER A 1 94 ? -16.998 2.999 10.863 1.00 86.19 94 SER A C 1
ATOM 721 O O . SER A 1 94 ? -16.610 4.166 10.958 1.00 86.19 94 SER A O 1
ATOM 723 N N . ILE A 1 95 ? -16.610 2.201 9.869 1.00 86.88 95 ILE A N 1
ATOM 724 C CA . ILE A 1 95 ? -15.592 2.576 8.886 1.00 86.88 95 ILE A CA 1
ATOM 725 C C . ILE A 1 95 ? -15.985 3.804 8.049 1.00 86.88 95 ILE A C 1
ATOM 727 O O . ILE A 1 95 ? -15.123 4.565 7.602 1.00 86.88 95 ILE A O 1
ATOM 731 N N . THR A 1 96 ? -17.284 4.055 7.859 1.00 89.50 96 THR A N 1
ATOM 732 C CA . THR A 1 96 ? -17.769 5.226 7.109 1.00 89.50 96 THR A CA 1
ATOM 733 C C . THR A 1 96 ? -17.512 6.532 7.859 1.00 89.50 96 THR A C 1
ATOM 735 O O . THR A 1 96 ? -17.354 7.580 7.229 1.00 89.50 96 THR A O 1
ATOM 738 N N . ARG A 1 97 ? -17.400 6.460 9.192 1.00 88.19 97 ARG A N 1
ATOM 739 C CA . ARG A 1 97 ? -17.229 7.602 10.100 1.00 88.19 97 ARG A CA 1
ATOM 740 C C . ARG A 1 97 ? -15.763 7.939 10.375 1.00 88.19 97 ARG A C 1
ATOM 742 O O . ARG A 1 97 ? -15.485 9.002 10.926 1.00 88.19 97 ARG A O 1
ATOM 749 N N . HIS A 1 98 ? -14.843 7.065 9.976 1.00 88.06 98 HIS A N 1
ATOM 750 C CA . HIS A 1 98 ? -13.403 7.298 10.052 1.00 88.06 98 HIS A CA 1
ATOM 751 C C . HIS A 1 98 ? -12.958 8.334 9.015 1.00 88.06 98 HIS A C 1
ATOM 753 O O . HIS A 1 98 ? -13.571 8.474 7.956 1.00 88.06 98 HIS A O 1
ATOM 759 N N . ASP A 1 99 ? -11.865 9.050 9.261 1.00 90.75 99 ASP A N 1
ATOM 760 C CA . ASP A 1 99 ? -11.224 9.854 8.213 1.00 90.75 99 ASP A CA 1
ATOM 761 C C . ASP A 1 99 ? -10.261 9.010 7.355 1.00 90.75 99 ASP A C 1
ATOM 763 O O . ASP A 1 99 ? -10.129 7.799 7.546 1.00 90.75 99 ASP A O 1
ATOM 767 N N . PHE A 1 100 ? -9.617 9.616 6.352 1.00 91.38 100 PHE A N 1
ATOM 768 C CA . PHE A 1 100 ? -8.691 8.895 5.469 1.00 91.38 100 PHE A CA 1
ATOM 769 C C . PHE A 1 100 ? -7.524 8.259 6.237 1.00 91.38 100 PHE A C 1
ATOM 771 O O . PHE A 1 100 ? -7.112 7.148 5.913 1.00 91.38 100 PHE A O 1
ATOM 778 N N . ILE A 1 101 ? -6.999 8.942 7.254 1.00 94.00 101 ILE A N 1
ATOM 779 C CA . ILE A 1 101 ? -5.860 8.448 8.027 1.00 94.00 101 ILE A CA 1
ATOM 780 C C . ILE A 1 101 ? -6.301 7.292 8.918 1.00 94.00 101 ILE A C 1
ATOM 782 O O . ILE A 1 101 ? -5.633 6.275 8.935 1.00 94.00 101 ILE A O 1
ATOM 786 N N . GLU A 1 102 ? -7.446 7.391 9.583 1.00 89.81 102 GLU A N 1
ATOM 787 C CA . GLU A 1 102 ? -7.971 6.304 10.417 1.00 89.81 102 GLU A CA 1
ATOM 788 C C . GLU A 1 102 ? -8.379 5.078 9.578 1.00 89.81 102 GLU A C 1
ATOM 790 O O . GLU A 1 102 ? -8.251 3.940 10.016 1.00 89.81 102 GLU A O 1
ATOM 795 N N . THR A 1 103 ? -8.789 5.285 8.321 1.00 90.31 103 THR A N 1
ATOM 796 C CA . THR A 1 103 ? -9.124 4.178 7.407 1.00 90.31 103 THR A CA 1
ATOM 797 C C . THR A 1 103 ? -7.878 3.471 6.842 1.00 90.31 103 THR A C 1
ATOM 799 O O . THR A 1 103 ? -7.926 2.276 6.557 1.00 90.31 103 THR A O 1
ATOM 802 N N . ASN A 1 104 ? -6.761 4.182 6.640 1.00 93.94 104 ASN A N 1
ATOM 803 C CA . ASN A 1 104 ? -5.589 3.647 5.921 1.00 93.94 104 ASN A CA 1
ATOM 804 C C . ASN A 1 104 ? -4.295 3.601 6.735 1.00 93.94 104 ASN A C 1
ATOM 806 O O . ASN A 1 104 ? -3.318 3.024 6.273 1.00 93.94 104 ASN A O 1
ATOM 810 N N . GLY A 1 105 ? -4.242 4.226 7.905 1.00 94.00 105 GLY A N 1
ATOM 811 C CA . GLY A 1 105 ? -3.015 4.485 8.654 1.00 94.00 105 GLY A CA 1
ATOM 812 C C . GLY A 1 105 ? -2.309 3.208 9.071 1.00 94.00 105 GLY A C 1
ATOM 813 O O . GLY A 1 105 ? -1.136 3.009 8.770 1.00 94.00 105 GLY A O 1
ATOM 814 N N . ASN A 1 106 ? -3.057 2.295 9.680 1.00 91.19 106 ASN A N 1
ATOM 815 C CA . ASN A 1 106 ? -2.573 0.968 10.040 1.00 91.19 106 ASN A CA 1
ATOM 816 C C . ASN A 1 106 ? -2.106 0.146 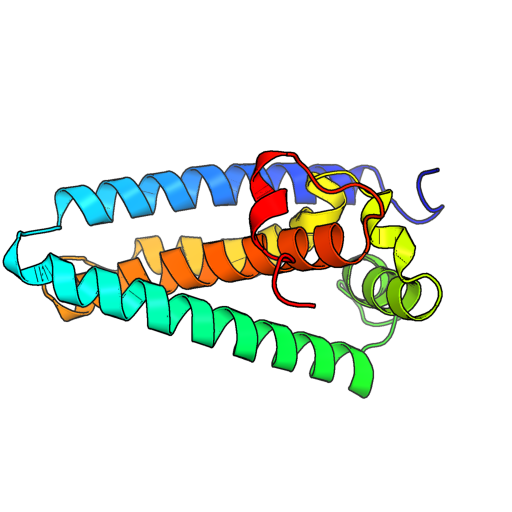8.828 1.00 91.19 106 ASN A C 1
ATOM 818 O O . ASN A 1 106 ? -1.066 -0.511 8.889 1.00 91.19 106 ASN A O 1
ATOM 822 N N . THR A 1 107 ? -2.829 0.222 7.710 1.00 92.81 107 THR A N 1
ATOM 823 C CA . THR A 1 107 ? -2.401 -0.399 6.451 1.00 92.81 107 THR A CA 1
ATOM 824 C C . THR A 1 107 ? -1.099 0.217 5.951 1.00 92.81 107 THR A C 1
ATOM 826 O O . THR A 1 107 ? -0.185 -0.515 5.588 1.00 92.81 107 THR A O 1
ATOM 829 N N . ALA A 1 108 ? -0.968 1.545 5.998 1.00 96.00 108 ALA A N 1
ATOM 830 C CA . ALA A 1 108 ? 0.243 2.261 5.611 1.00 96.00 108 ALA A CA 1
ATOM 831 C C . ALA A 1 108 ? 1.452 1.858 6.475 1.00 96.00 108 ALA A C 1
ATOM 833 O O . ALA A 1 108 ? 2.546 1.665 5.947 1.00 96.00 108 ALA A O 1
ATOM 834 N N . VAL A 1 109 ? 1.253 1.662 7.784 1.00 94.81 109 VAL A N 1
ATOM 835 C CA . VAL A 1 109 ? 2.287 1.129 8.689 1.00 94.81 109 VAL A CA 1
ATOM 836 C C . VAL A 1 109 ? 2.728 -0.272 8.254 1.00 94.81 109 VAL A C 1
ATOM 838 O O . VAL A 1 109 ? 3.926 -0.547 8.235 1.00 94.81 109 VAL A O 1
ATOM 841 N N . ALA A 1 110 ? 1.790 -1.143 7.869 1.00 92.50 110 ALA A N 1
ATOM 842 C CA . ALA A 1 110 ? 2.095 -2.509 7.445 1.00 92.50 110 ALA A CA 1
ATOM 843 C C . ALA A 1 110 ? 2.830 -2.575 6.091 1.00 92.50 110 ALA A C 1
ATOM 845 O O . ALA A 1 110 ? 3.778 -3.346 5.947 1.00 92.50 110 ALA A O 1
ATOM 846 N N . ILE A 1 111 ? 2.434 -1.759 5.106 1.00 95.50 111 ILE A N 1
ATOM 847 C CA . ILE A 1 111 ? 3.038 -1.780 3.759 1.00 95.50 111 ILE A CA 1
ATOM 848 C C . ILE A 1 111 ? 4.314 -0.935 3.646 1.00 95.50 111 ILE A C 1
ATOM 850 O O . ILE A 1 111 ? 5.121 -1.170 2.750 1.00 95.50 111 ILE A O 1
ATOM 854 N N . GLY A 1 112 ? 4.532 0.035 4.540 1.00 97.31 112 GLY A N 1
ATOM 855 C CA . GLY A 1 112 ? 5.705 0.915 4.519 1.00 97.31 112 GLY A CA 1
ATOM 856 C C . GLY A 1 112 ? 7.041 0.161 4.413 1.00 97.31 112 GLY A C 1
ATOM 857 O O . GLY A 1 112 ? 7.810 0.444 3.492 1.00 97.31 112 GLY A O 1
ATOM 858 N N . PRO A 1 113 ? 7.316 -0.842 5.272 1.00 97.19 113 PRO A N 1
ATOM 859 C CA . PRO A 1 113 ? 8.518 -1.670 5.170 1.00 97.19 113 PRO A CA 1
ATOM 860 C C . PRO A 1 113 ? 8.649 -2.406 3.830 1.00 97.19 113 PRO A C 1
ATOM 862 O O . PRO A 1 113 ? 9.751 -2.510 3.295 1.00 97.19 113 PRO A O 1
ATOM 865 N N . VAL A 1 114 ? 7.537 -2.869 3.251 1.00 97.38 114 VAL A N 1
ATOM 866 C CA . VAL A 1 114 ? 7.524 -3.545 1.943 1.00 97.38 114 VAL A CA 1
ATOM 867 C C . VAL A 1 114 ? 7.962 -2.583 0.834 1.00 97.38 114 VAL A C 1
ATOM 869 O O . VAL A 1 114 ? 8.791 -2.940 -0.002 1.00 97.38 114 VAL A O 1
ATOM 872 N N . LEU A 1 115 ? 7.482 -1.336 0.862 1.00 98.00 115 LEU A N 1
ATOM 873 C CA . LEU A 1 115 ? 7.899 -0.305 -0.093 1.00 98.00 115 LEU A CA 1
ATOM 874 C C . LEU A 1 115 ? 9.363 0.118 0.090 1.00 98.00 115 LEU A C 1
ATOM 876 O O . LEU A 1 115 ? 10.048 0.370 -0.899 1.00 98.00 115 LEU A O 1
ATOM 880 N N . VAL A 1 116 ? 9.870 0.149 1.327 1.00 98.38 116 VAL A N 1
ATOM 881 C CA . VAL A 1 116 ? 11.303 0.379 1.587 1.00 98.38 116 VAL A CA 1
ATOM 882 C C . VAL A 1 116 ? 12.149 -0.733 0.969 1.00 98.38 116 VAL A C 1
ATOM 884 O O . VAL A 1 116 ? 13.149 -0.445 0.318 1.00 98.38 116 VAL A O 1
ATOM 887 N N . LEU A 1 117 ? 11.745 -1.997 1.116 1.00 98.00 117 LEU A N 1
ATOM 888 C CA . LEU A 1 117 ? 12.443 -3.122 0.488 1.00 98.00 117 LEU A CA 1
ATOM 889 C C . LEU A 1 117 ? 12.393 -3.041 -1.044 1.00 98.00 117 LEU A C 1
ATOM 891 O O . LEU A 1 117 ? 13.395 -3.307 -1.707 1.00 98.00 117 LEU A O 1
ATOM 895 N N . ALA A 1 118 ? 11.272 -2.593 -1.611 1.00 97.62 118 ALA A N 1
ATOM 896 C CA . ALA A 1 118 ? 11.137 -2.396 -3.051 1.00 97.62 118 ALA A CA 1
ATOM 897 C C . ALA A 1 118 ? 12.099 -1.335 -3.618 1.00 97.62 118 ALA A C 1
ATOM 899 O O . ALA A 1 118 ? 12.477 -1.419 -4.788 1.00 97.62 118 ALA A O 1
ATOM 900 N N . CYS A 1 119 ? 12.580 -0.385 -2.803 1.00 97.19 119 CYS A N 1
ATOM 901 C CA . CYS A 1 119 ? 13.625 0.556 -3.221 1.00 97.19 119 CYS A CA 1
ATOM 902 C C . CYS A 1 119 ? 14.921 -0.149 -3.652 1.00 97.19 119 CYS A C 1
ATOM 904 O O . CYS A 1 119 ? 15.656 0.396 -4.474 1.00 97.19 119 CYS A O 1
ATOM 906 N N . PHE A 1 120 ? 15.186 -1.359 -3.161 1.00 97.00 120 PHE A N 1
ATOM 907 C CA . PHE A 1 120 ? 16.386 -2.124 -3.500 1.00 97.00 120 PHE A CA 1
ATOM 908 C C . PHE A 1 120 ? 16.212 -3.036 -4.719 1.00 97.00 120 PHE A C 1
ATOM 910 O O . PHE A 1 120 ?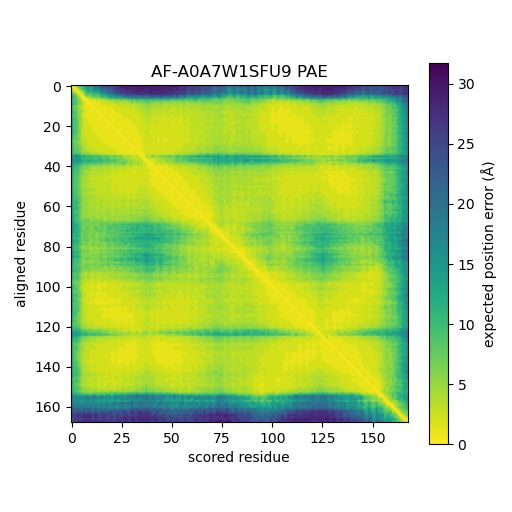 17.179 -3.665 -5.136 1.00 97.00 120 PHE A O 1
ATOM 917 N N . ILE A 1 121 ? 15.022 -3.089 -5.328 1.00 96.12 121 ILE A N 1
ATOM 918 C CA . ILE A 1 121 ? 14.806 -3.824 -6.579 1.00 96.12 121 ILE A CA 1
ATOM 919 C C . ILE A 1 121 ? 15.430 -3.013 -7.732 1.00 96.12 121 ILE A C 1
ATOM 921 O O . ILE A 1 121 ? 15.047 -1.852 -7.939 1.00 96.12 121 ILE A O 1
ATOM 925 N N . PRO A 1 122 ? 16.400 -3.567 -8.484 1.00 94.88 122 PRO A N 1
ATOM 926 C CA . PRO A 1 122 ? 16.923 -2.926 -9.684 1.00 94.88 122 PRO A CA 1
ATOM 927 C C . PRO A 1 122 ? 15.953 -3.156 -10.858 1.00 94.88 122 PRO A C 1
ATOM 929 O O . PRO A 1 122 ? 15.650 -4.302 -11.174 1.00 94.88 122 PRO A O 1
ATOM 932 N N . PRO A 1 123 ? 15.439 -2.105 -11.523 1.00 92.12 123 PRO A N 1
ATOM 933 C CA . PRO A 1 123 ? 14.590 -2.250 -12.704 1.00 92.12 123 PRO A CA 1
ATOM 934 C C . PRO A 1 123 ? 15.438 -2.274 -13.991 1.00 92.12 123 PRO A C 1
ATOM 936 O O . PRO A 1 123 ? 15.164 -1.544 -14.935 1.00 92.12 123 PRO A O 1
ATOM 939 N N . ASP A 1 124 ? 16.514 -3.059 -14.007 1.00 89.00 124 ASP A N 1
ATOM 940 C CA . ASP A 1 124 ? 17.474 -3.154 -15.118 1.00 89.00 124 ASP A CA 1
ATOM 941 C C . ASP A 1 124 ? 17.015 -4.109 -16.233 1.00 89.00 124 ASP A C 1
ATOM 943 O O . ASP A 1 124 ? 17.304 -3.891 -17.410 1.00 89.00 124 ASP A O 1
ATOM 947 N N . ALA A 1 125 ? 16.251 -5.139 -15.870 1.00 90.94 125 ALA A N 1
ATOM 948 C CA . ALA A 1 125 ? 15.671 -6.122 -16.776 1.00 90.94 125 ALA A CA 1
ATOM 949 C C . ALA A 1 125 ? 14.164 -6.307 -16.540 1.00 90.94 125 ALA A C 1
ATOM 951 O O . ALA A 1 125 ? 13.599 -5.847 -15.544 1.00 90.94 125 ALA A O 1
ATOM 952 N N . GLY A 1 126 ? 13.503 -7.049 -17.437 1.00 93.06 126 GLY A N 1
ATOM 953 C CA . GLY A 1 126 ? 12.059 -7.301 -17.371 1.00 93.06 126 GLY A CA 1
ATOM 954 C C . GLY A 1 126 ? 11.580 -7.873 -16.029 1.00 93.06 126 GLY A C 1
ATOM 955 O O . GLY A 1 126 ? 10.536 -7.459 -15.535 1.00 93.06 126 GLY A O 1
ATOM 956 N N . ALA A 1 127 ? 12.362 -8.752 -15.390 1.00 94.69 127 ALA A N 1
ATOM 957 C CA . ALA A 1 127 ? 12.033 -9.299 -14.069 1.00 94.69 127 ALA A CA 1
ATOM 958 C C . ALA A 1 127 ? 12.066 -8.232 -12.959 1.00 94.69 127 ALA A C 1
ATOM 960 O O . ALA A 1 127 ? 11.188 -8.212 -12.098 1.00 94.69 127 ALA A O 1
ATOM 961 N N . GLY A 1 128 ? 13.039 -7.317 -13.002 1.00 95.44 128 GLY A N 1
ATOM 962 C CA . GLY A 1 128 ? 13.146 -6.198 -12.067 1.00 95.44 128 GLY A CA 1
ATOM 963 C C . GLY A 1 128 ? 12.024 -5.177 -12.247 1.00 95.44 128 GLY A C 1
ATOM 964 O O . GLY A 1 128 ? 11.414 -4.743 -11.271 1.00 95.44 128 GLY A O 1
ATOM 965 N N . VAL A 1 129 ? 11.685 -4.856 -13.502 1.00 96.25 129 VAL A N 1
ATOM 966 C CA . VAL A 1 129 ? 10.531 -4.008 -13.851 1.00 96.25 129 VAL A CA 1
ATOM 967 C C . VAL A 1 129 ? 9.228 -4.637 -13.359 1.00 96.25 129 VAL A C 1
ATOM 969 O O . VAL A 1 129 ? 8.431 -3.957 -12.715 1.00 96.25 129 VAL A O 1
ATOM 972 N N . PHE A 1 130 ? 9.033 -5.936 -13.607 1.00 97.12 130 PHE A N 1
ATOM 973 C CA . PHE A 1 130 ? 7.872 -6.675 -13.120 1.00 97.12 130 PHE A CA 1
ATOM 974 C C . PHE A 1 130 ? 7.800 -6.660 -11.591 1.00 97.12 130 PHE A C 1
ATOM 976 O O . PHE A 1 130 ? 6.763 -6.305 -11.047 1.00 97.12 130 PHE A O 1
ATOM 983 N N . GLY A 1 131 ? 8.889 -6.997 -1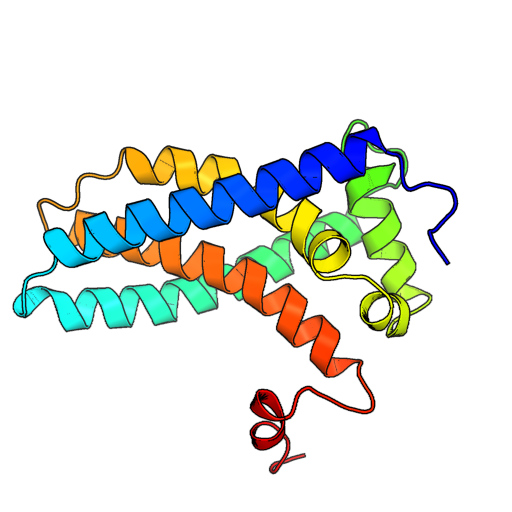0.893 1.00 97.38 131 GLY A N 1
ATOM 984 C CA . GLY A 1 131 ? 8.918 -7.045 -9.430 1.00 97.38 131 GLY A CA 1
ATOM 985 C C . GLY A 1 131 ? 8.634 -5.686 -8.787 1.00 97.38 131 GLY A C 1
ATOM 986 O O . GLY A 1 131 ? 7.822 -5.595 -7.868 1.00 97.38 131 GLY A O 1
ATOM 987 N N . LEU A 1 132 ? 9.241 -4.618 -9.312 1.00 97.50 132 LEU A N 1
ATOM 988 C CA . LEU A 1 132 ? 8.999 -3.254 -8.844 1.00 97.50 132 LEU A CA 1
ATOM 989 C C . LEU A 1 132 ? 7.540 -2.828 -9.074 1.00 97.50 132 LEU A C 1
ATOM 991 O O . LEU A 1 132 ? 6.897 -2.322 -8.153 1.00 97.50 132 LEU A O 1
ATOM 995 N N . ALA A 1 133 ? 7.008 -3.062 -10.279 1.00 97.69 133 ALA A N 1
ATOM 996 C CA . ALA A 1 133 ? 5.617 -2.763 -10.610 1.00 97.69 133 ALA A CA 1
ATOM 997 C C . ALA A 1 133 ? 4.644 -3.581 -9.750 1.00 97.69 133 ALA A C 1
ATOM 999 O O . ALA A 1 133 ? 3.694 -3.024 -9.208 1.00 97.69 133 ALA A O 1
ATOM 1000 N N . PHE A 1 134 ? 4.902 -4.877 -9.574 1.00 98.31 134 PHE A N 1
ATOM 1001 C CA . PHE A 1 134 ? 4.067 -5.785 -8.793 1.00 98.31 134 PHE A CA 1
ATOM 1002 C C . PHE A 1 134 ? 3.944 -5.305 -7.349 1.00 98.31 134 PHE A C 1
ATOM 1004 O O . PHE A 1 134 ? 2.832 -5.145 -6.855 1.00 98.31 134 PHE A O 1
ATOM 1011 N N . VAL A 1 135 ? 5.067 -5.008 -6.682 1.00 98.06 135 VAL A N 1
ATOM 1012 C CA . VAL A 1 135 ? 5.046 -4.545 -5.286 1.00 98.06 135 VAL A CA 1
ATOM 1013 C C . VAL A 1 135 ? 4.362 -3.182 -5.158 1.00 98.06 135 VAL A C 1
ATOM 1015 O O . VAL A 1 135 ? 3.585 -2.976 -4.222 1.00 98.06 135 VAL A O 1
ATOM 1018 N N . LEU A 1 136 ? 4.601 -2.265 -6.102 1.00 97.94 136 LEU A N 1
ATOM 1019 C CA . LEU A 1 136 ? 3.940 -0.961 -6.130 1.00 97.94 136 LEU A CA 1
ATOM 1020 C C . LEU A 1 136 ? 2.417 -1.110 -6.263 1.00 97.94 136 LEU A C 1
ATOM 1022 O O . LEU A 1 136 ? 1.677 -0.593 -5.427 1.00 97.94 136 LEU A O 1
ATOM 1026 N N . PHE A 1 137 ? 1.938 -1.838 -7.275 1.00 97.88 137 PHE A N 1
ATOM 1027 C CA . PHE A 1 137 ? 0.503 -1.997 -7.517 1.00 97.88 137 PHE A CA 1
ATOM 1028 C C . PHE A 1 137 ? -0.187 -2.859 -6.462 1.00 97.88 137 PHE A C 1
ATOM 1030 O O . PHE A 1 137 ? -1.318 -2.546 -6.100 1.00 97.88 137 PHE A O 1
ATOM 1037 N N . ALA A 1 138 ? 0.482 -3.873 -5.908 1.00 97.75 138 ALA A N 1
ATOM 1038 C CA . ALA A 1 138 ? -0.041 -4.621 -4.771 1.00 97.75 138 ALA A CA 1
ATOM 1039 C C . ALA A 1 138 ? -0.226 -3.707 -3.551 1.00 97.75 138 ALA A C 1
ATOM 1041 O O . ALA A 1 138 ? -1.303 -3.674 -2.965 1.00 97.75 138 ALA A O 1
ATOM 1042 N N . SER A 1 139 ? 0.774 -2.887 -3.210 1.00 97.12 139 SER A N 1
ATOM 1043 C CA . SER A 1 139 ? 0.693 -1.972 -2.059 1.00 97.12 139 SER A CA 1
ATOM 1044 C C . SER A 1 139 ? -0.402 -0.913 -2.228 1.00 97.12 139 SER A C 1
ATOM 1046 O O . SER A 1 139 ? -1.158 -0.640 -1.295 1.00 97.12 139 SER A O 1
ATOM 1048 N N . LEU A 1 140 ? -0.527 -0.342 -3.433 1.00 95.94 140 LEU A N 1
ATOM 1049 C CA . LEU A 1 140 ? -1.621 0.572 -3.771 1.00 95.94 140 LEU A CA 1
ATOM 1050 C C . LEU A 1 140 ? -2.981 -0.138 -3.746 1.00 95.94 140 LEU A C 1
ATOM 1052 O O . LEU A 1 140 ? -3.958 0.447 -3.287 1.00 95.94 140 LEU A O 1
ATOM 1056 N N . GLY A 1 141 ? -3.033 -1.396 -4.188 1.00 95.25 141 GLY A N 1
ATOM 1057 C CA . GLY A 1 141 ? -4.208 -2.259 -4.112 1.00 95.25 141 GLY A CA 1
ATOM 1058 C C . GLY A 1 141 ? -4.685 -2.458 -2.675 1.00 95.25 141 GLY A C 1
ATOM 1059 O O . GLY A 1 141 ? -5.854 -2.214 -2.404 1.00 95.25 141 GLY A O 1
ATOM 1060 N N . VAL A 1 142 ? -3.787 -2.791 -1.740 1.00 94.25 142 VAL A N 1
ATOM 1061 C CA . VAL A 1 142 ? -4.125 -2.966 -0.311 1.00 94.25 142 VAL A CA 1
ATOM 1062 C C . VAL A 1 142 ? -4.636 -1.660 0.324 1.00 94.25 142 VAL A C 1
ATOM 1064 O O . VAL A 1 142 ? -5.528 -1.678 1.167 1.00 94.25 142 VAL A O 1
ATOM 1067 N N . LEU A 1 143 ? -4.119 -0.491 -0.072 1.00 92.62 143 LEU A N 1
ATOM 1068 C CA . LEU A 1 143 ? -4.704 0.786 0.369 1.00 92.62 143 LEU A CA 1
ATOM 1069 C C . LEU A 1 143 ? -6.082 1.032 -0.257 1.00 92.62 143 LEU A C 1
ATOM 1071 O O . LEU A 1 143 ? -7.001 1.518 0.406 1.00 92.62 143 LEU A O 1
ATOM 1075 N N . ALA A 1 144 ? -6.230 0.709 -1.541 1.00 91.62 144 ALA A N 1
ATOM 1076 C CA . ALA A 1 144 ? -7.478 0.892 -2.263 1.00 91.62 144 ALA A CA 1
ATOM 1077 C C . ALA A 1 144 ? -8.590 -0.017 -1.725 1.00 91.62 144 ALA A C 1
ATOM 1079 O O . ALA A 1 144 ? -9.726 0.443 -1.635 1.00 91.62 144 ALA A O 1
ATOM 1080 N N . THR A 1 145 ? -8.293 -1.255 -1.312 1.00 89.81 145 THR A N 1
ATOM 1081 C CA . THR A 1 145 ? -9.293 -2.178 -0.748 1.00 89.81 145 THR A CA 1
ATOM 1082 C C . THR A 1 145 ? -9.946 -1.600 0.503 1.00 89.81 145 THR A C 1
ATOM 1084 O O . THR A 1 145 ? -11.168 -1.649 0.607 1.00 89.81 145 THR A O 1
ATOM 1087 N N . ASN A 1 146 ? -9.199 -0.927 1.385 1.00 89.62 146 ASN A N 1
ATOM 1088 C CA . ASN A 1 146 ? -9.783 -0.238 2.543 1.00 89.62 146 ASN A CA 1
ATOM 1089 C C . ASN A 1 146 ? -10.747 0.893 2.144 1.00 89.62 146 ASN A C 1
ATOM 1091 O O . ASN A 1 146 ? -11.775 1.095 2.795 1.00 89.62 146 ASN A O 1
ATOM 1095 N N . GLN A 1 147 ? -10.439 1.639 1.077 1.00 91.62 147 GLN A N 1
ATOM 1096 C CA . GLN A 1 147 ? -11.336 2.686 0.572 1.00 91.62 147 GLN A CA 1
ATOM 1097 C C . GLN A 1 147 ? -12.572 2.108 -0.110 1.00 91.62 147 GLN A C 1
ATOM 1099 O O . GLN A 1 147 ? -13.680 2.575 0.141 1.00 91.62 147 GLN A O 1
ATOM 1104 N N . ILE A 1 148 ? -12.391 1.073 -0.928 1.00 90.00 148 ILE A N 1
ATOM 1105 C CA . ILE A 1 148 ? -13.483 0.370 -1.602 1.00 90.00 148 ILE A CA 1
ATOM 1106 C C . ILE A 1 148 ? -14.423 -0.245 -0.562 1.00 90.00 148 ILE A C 1
ATOM 1108 O O . ILE A 1 148 ? -15.634 -0.056 -0.660 1.00 90.00 148 ILE A O 1
ATOM 1112 N N . HIS A 1 149 ? -13.875 -0.884 0.475 1.00 89.06 149 HIS A N 1
ATOM 1113 C CA . HIS A 1 149 ? -14.633 -1.444 1.595 1.00 89.06 149 HIS A CA 1
ATOM 1114 C C . HIS A 1 149 ? -15.450 -0.371 2.317 1.00 89.06 149 HIS A C 1
ATOM 1116 O O . HIS A 1 149 ? -16.659 -0.500 2.497 1.00 89.06 149 HIS A O 1
ATOM 1122 N N . LYS A 1 150 ? -14.822 0.766 2.634 1.00 89.94 150 LYS A N 1
ATOM 1123 C CA . LYS A 1 150 ? -15.523 1.915 3.211 1.00 89.94 150 LYS A CA 1
ATOM 1124 C C . LYS A 1 150 ? -16.663 2.415 2.323 1.00 89.94 150 LYS A C 1
ATOM 1126 O O . LYS A 1 150 ? -17.747 2.694 2.825 1.00 89.94 150 LYS A O 1
ATOM 1131 N N . TRP A 1 151 ? -16.436 2.546 1.018 1.00 90.44 151 TRP A N 1
ATOM 1132 C CA . TRP A 1 151 ? -17.464 2.997 0.076 1.00 90.44 151 TRP A CA 1
ATOM 1133 C C . TRP A 1 151 ? -18.593 1.980 -0.106 1.00 90.44 151 TRP A C 1
ATOM 1135 O O . TRP A 1 151 ? -19.715 2.384 -0.410 1.00 90.44 151 TRP A O 1
ATOM 1145 N N . ALA A 1 152 ? -18.332 0.688 0.100 1.00 87.81 152 ALA A N 1
ATOM 1146 C CA . ALA A 1 152 ? -19.359 -0.347 0.058 1.00 87.81 152 ALA A CA 1
ATOM 1147 C C . ALA A 1 152 ? -20.401 -0.166 1.175 1.00 87.81 152 ALA A C 1
ATOM 1149 O O . ALA A 1 152 ? -21.582 -0.389 0.922 1.00 87.81 152 ALA A O 1
ATOM 1150 N N . HIS A 1 153 ? -19.980 0.322 2.348 1.00 86.12 153 HIS A N 1
ATOM 1151 C CA . HIS A 1 153 ? -20.850 0.619 3.493 1.00 86.12 153 HIS A CA 1
ATOM 1152 C C . HIS A 1 153 ? -21.496 2.015 3.471 1.00 86.12 153 HIS A C 1
ATOM 1154 O O . HIS A 1 153 ? -22.309 2.320 4.335 1.00 86.12 153 HIS A O 1
ATOM 1160 N N . MET A 1 154 ? -21.139 2.895 2.529 1.00 84.88 154 MET A N 1
ATOM 1161 C CA . MET A 1 154 ? -21.717 4.242 2.456 1.00 84.88 154 MET A CA 1
ATOM 1162 C C . MET A 1 154 ? -23.045 4.261 1.694 1.00 84.88 154 MET A C 1
ATOM 1164 O O . MET A 1 154 ? -23.075 3.920 0.511 1.00 84.88 154 MET A O 1
ATOM 1168 N N . ASP A 1 155 ? -24.085 4.835 2.306 1.00 75.94 155 ASP A N 1
ATOM 1169 C CA . ASP A 1 155 ? -25.365 5.133 1.639 1.00 75.94 155 ASP A CA 1
ATOM 1170 C C . ASP A 1 155 ? -25.207 6.075 0.435 1.00 75.94 155 ASP A C 1
ATOM 1172 O O . ASP A 1 155 ? -25.924 5.987 -0.561 1.00 75.94 155 ASP A O 1
ATOM 1176 N N . ARG A 1 156 ? -24.258 7.018 0.521 1.00 70.25 156 ARG A N 1
ATOM 1177 C CA . ARG A 1 156 ? -23.925 7.964 -0.552 1.00 70.25 156 ARG A CA 1
ATOM 1178 C C . ARG A 1 156 ? -22.431 7.937 -0.831 1.00 70.25 156 ARG A C 1
ATOM 1180 O O . ARG A 1 156 ? -21.632 8.512 -0.096 1.00 70.25 156 ARG A O 1
ATOM 1187 N N . ARG A 1 157 ? -22.062 7.285 -1.931 1.00 65.62 157 ARG A N 1
ATOM 1188 C CA . ARG A 1 157 ? -20.672 7.152 -2.388 1.00 65.62 157 ARG A CA 1
ATOM 1189 C C . ARG A 1 157 ? -20.155 8.456 -3.012 1.00 65.62 157 ARG A C 1
ATOM 1191 O O . ARG A 1 157 ? -20.952 9.264 -3.496 1.00 65.62 157 ARG A O 1
ATOM 1198 N N . PRO A 1 158 ? -18.830 8.672 -3.091 1.00 73.81 158 PRO A N 1
ATOM 1199 C CA . PRO A 1 158 ? -18.279 9.768 -3.882 1.00 73.81 158 PRO A CA 1
ATOM 1200 C C . PRO A 1 158 ? -18.753 9.689 -5.342 1.00 73.81 158 PRO A C 1
ATOM 1202 O O . PRO A 1 158 ? -18.911 8.602 -5.903 1.00 73.81 158 PRO A O 1
ATOM 1205 N N . ARG A 1 159 ? -18.962 10.845 -5.986 1.00 66.75 159 ARG A N 1
ATOM 1206 C CA . ARG A 1 159 ? -19.463 10.931 -7.375 1.00 66.75 159 ARG A CA 1
ATOM 1207 C C . ARG A 1 159 ? -18.647 10.101 -8.374 1.00 66.75 159 ARG A C 1
ATOM 1209 O O . ARG A 1 159 ? -19.215 9.542 -9.301 1.00 66.75 159 ARG A O 1
ATOM 1216 N N . LEU A 1 160 ? -17.340 9.978 -8.151 1.00 64.00 160 LEU A N 1
ATOM 1217 C CA . LEU A 1 160 ? -16.424 9.223 -9.013 1.00 64.00 160 LEU A CA 1
ATOM 1218 C C . LEU A 1 160 ? -16.601 7.692 -8.930 1.00 64.00 160 LEU A C 1
ATOM 1220 O O . LEU A 1 160 ? -16.122 6.987 -9.809 1.00 64.00 160 LEU A O 1
ATOM 1224 N N . VAL A 1 161 ? -17.302 7.173 -7.915 1.00 62.22 161 VAL A N 1
ATOM 1225 C CA . VAL A 1 161 ? -17.481 5.724 -7.660 1.00 62.22 161 VAL A CA 1
ATOM 1226 C C . VAL A 1 161 ? -18.915 5.258 -7.985 1.00 62.22 161 VAL A C 1
ATOM 1228 O O . VAL A 1 161 ? -19.255 4.089 -7.836 1.00 62.22 161 VAL A O 1
ATOM 1231 N N . HIS A 1 162 ? -19.784 6.154 -8.470 1.00 58.12 162 HIS A N 1
ATOM 1232 C CA . HIS A 1 162 ? -21.195 5.843 -8.751 1.00 58.12 162 HIS A CA 1
ATOM 1233 C C . HIS A 1 162 ? -21.411 4.811 -9.876 1.00 58.12 162 HIS A C 1
ATOM 1235 O O . HIS A 1 162 ? -22.452 4.165 -9.911 1.00 58.12 162 HIS A O 1
ATOM 1241 N N . CYS A 1 163 ? -20.449 4.627 -10.788 1.00 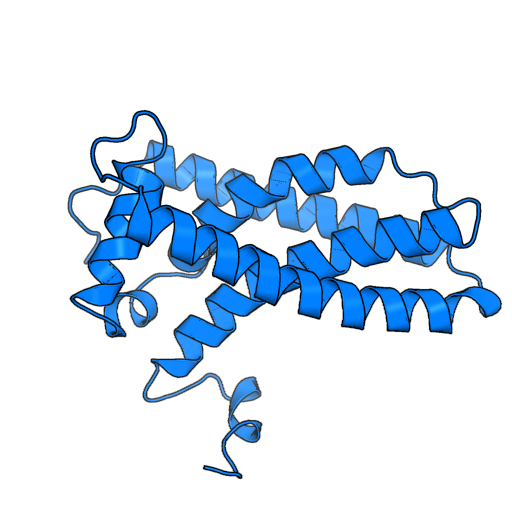53.41 163 CYS A N 1
ATOM 1242 C CA . CYS A 1 163 ? -20.626 3.769 -11.971 1.00 53.41 163 CYS A CA 1
ATOM 1243 C C . CYS A 1 163 ? -20.600 2.253 -11.661 1.00 53.41 163 CYS A C 1
ATOM 1245 O O . CYS A 1 163 ? -20.897 1.435 -12.522 1.00 53.41 163 CYS A O 1
ATOM 1247 N N . TRP A 1 164 ? -20.233 1.855 -10.440 1.00 50.88 164 TRP A N 1
ATOM 1248 C CA . TRP A 1 164 ? -19.865 0.467 -10.128 1.00 50.88 164 TRP A CA 1
ATOM 1249 C C . TRP A 1 164 ? -21.053 -0.392 -9.660 1.00 50.88 164 TRP A C 1
ATOM 1251 O O . TRP A 1 164 ? -20.893 -1.581 -9.412 1.00 50.88 164 TRP A O 1
ATOM 1261 N N . SER A 1 165 ? -22.247 0.195 -9.542 1.00 47.09 165 SER A N 1
ATOM 1262 C CA . SER A 1 165 ? -23.458 -0.455 -9.019 1.00 47.09 165 SER A CA 1
ATOM 1263 C C . SER A 1 165 ? -24.648 -0.432 -9.985 1.00 47.09 165 SER A C 1
ATOM 1265 O O . SER A 1 165 ? -25.768 -0.680 -9.565 1.00 47.09 165 SER A O 1
ATOM 1267 N N . ALA A 1 166 ? -24.438 -0.186 -11.282 1.00 38.84 166 ALA A N 1
ATOM 1268 C CA . ALA A 1 166 ? -25.509 -0.317 -12.281 1.00 38.84 166 ALA A CA 1
ATOM 1269 C C . ALA A 1 166 ? -25.884 -1.786 -12.606 1.00 38.84 166 ALA A C 1
ATOM 1271 O O . ALA A 1 166 ? -26.696 -2.021 -13.495 1.00 38.84 166 ALA A O 1
ATOM 1272 N N . CYS A 1 167 ? -25.308 -2.764 -11.895 1.00 40.19 167 CYS A N 1
ATOM 1273 C CA . CYS A 1 167 ? -25.526 -4.201 -12.101 1.00 40.19 167 CYS A CA 1
ATOM 1274 C C . CYS A 1 167 ? -25.877 -4.961 -10.802 1.00 40.19 167 CYS A C 1
ATOM 1276 O O . CYS A 1 167 ? -25.505 -6.126 -10.673 1.00 40.19 167 CYS A O 1
ATOM 1278 N N . GLY A 1 168 ? -26.537 -4.314 -9.835 1.00 35.47 168 GLY A N 1
ATOM 1279 C CA . GLY A 1 168 ? -27.039 -4.950 -8.609 1.00 35.47 168 GLY A CA 1
ATOM 1280 C C . GLY A 1 168 ? -28.525 -4.711 -8.430 1.00 35.47 168 GLY A C 1
ATOM 1281 O O . GLY A 1 168 ? -28.912 -3.525 -8.515 1.00 35.47 168 GLY A O 1
#

Solvent-accessible surface area (backbone atoms only — not comparable to full-atom values): 9228 Å² total; per-residue (Å²): 131,83,64,99,80,74,48,74,65,58,52,52,51,19,51,52,22,41,52,49,38,52,52,47,52,51,51,52,48,52,53,48,60,74,52,57,48,85,90,42,52,64,46,42,51,51,17,36,55,54,13,33,55,48,20,53,54,49,51,52,49,52,50,50,48,44,69,76,71,49,42,54,79,41,80,90,44,4,66,76,51,40,36,60,58,52,48,33,76,78,39,67,56,54,57,58,75,46,53,73,53,76,60,37,10,70,58,22,54,66,44,35,63,57,53,58,57,46,68,72,54,60,46,84,47,72,68,28,41,26,52,45,36,19,57,51,33,14,52,53,31,49,54,45,49,50,52,52,55,30,46,71,60,37,96,74,58,60,83,91,61,62,81,80,58,88,85,116

Foldseek 3Di:
DPPPLDDPVLLVQLVVLVVLLVVLLVVLVVLLVVLDDPVLPVLLVVLLVVLLVVLVVVLVVVLVCLVPPNALPPPPCNVLPSVVSVVCVVPVLVLLVDDLSSLCSVLSSVLSVVSVVLVPQDSNDSVSSNSSSNSSSNSVSNSVVSVVSSQVSDPDHPPVCVVPPPPD